Protein AF-A0A3D5CVG6-F1 (afdb_monomer)

pLDDT: mean 94.94, std 3.08, range [84.19, 98.19]

Structure (mmCIF, N/CA/C/O backbone):
data_AF-A0A3D5CVG6-F1
#
_entry.id   AF-A0A3D5CVG6-F1
#
loop_
_atom_site.group_PDB
_atom_site.id
_atom_site.type_symbol
_atom_site.label_atom_id
_atom_site.label_alt_id
_atom_site.label_comp_id
_atom_site.label_asym_id
_atom_site.label_entity_id
_atom_site.label_seq_id
_atom_site.pdbx_PDB_ins_code
_atom_site.Cartn_x
_atom_site.Cartn_y
_atom_site.Cartn_z
_atom_site.occupancy
_atom_site.B_iso_or_equiv
_atom_site.auth_seq_id
_atom_site.auth_comp_id
_atom_site.auth_asym_id
_atom_site.auth_atom_id
_atom_site.pdbx_PDB_model_num
ATOM 1 N N . PHE A 1 1 ? 6.174 10.511 7.188 1.00 96.25 1 PHE A N 1
ATOM 2 C CA . PHE A 1 1 ? 7.636 10.578 7.333 1.00 96.25 1 PHE A CA 1
ATOM 3 C C . PHE A 1 1 ? 7.982 11.519 8.461 1.00 96.25 1 PHE A C 1
ATOM 5 O O . PHE A 1 1 ? 7.363 12.576 8.584 1.00 96.25 1 PHE A O 1
ATOM 12 N N . HIS A 1 2 ? 8.962 11.140 9.267 1.00 97.62 2 HIS A N 1
ATOM 13 C CA . HIS A 1 2 ? 9.589 12.035 10.225 1.00 97.62 2 HIS A CA 1
ATOM 14 C C . HIS A 1 2 ? 10.470 13.072 9.501 1.00 97.62 2 HIS A C 1
ATOM 16 O O . HIS A 1 2 ? 10.694 13.001 8.292 1.00 97.62 2 HIS A O 1
ATOM 22 N N . LYS A 1 3 ? 10.996 14.062 10.235 1.00 97.56 3 LYS A N 1
ATOM 23 C CA . LYS A 1 3 ? 11.866 15.105 9.652 1.00 97.56 3 LYS A CA 1
ATOM 24 C C . LYS A 1 3 ? 13.183 14.564 9.080 1.00 97.56 3 LYS A C 1
ATOM 26 O O . LYS A 1 3 ? 13.804 15.251 8.281 1.00 97.56 3 LYS A O 1
ATOM 31 N N . ASN A 1 4 ? 13.610 13.383 9.520 1.00 97.31 4 ASN A N 1
ATOM 32 C CA . ASN A 1 4 ? 14.773 12.653 9.013 1.00 97.31 4 ASN A CA 1
ATOM 33 C C . ASN A 1 4 ? 14.417 11.692 7.861 1.00 97.31 4 ASN A C 1
ATOM 35 O O . ASN A 1 4 ? 15.233 10.840 7.536 1.00 97.31 4 ASN A O 1
ATOM 39 N N . GLU A 1 5 ? 13.220 11.818 7.278 1.00 95.75 5 GLU A N 1
ATOM 40 C CA . GLU A 1 5 ? 12.729 11.018 6.146 1.00 95.75 5 GLU A CA 1
ATOM 41 C C . GLU A 1 5 ? 12.468 9.535 6.450 1.00 95.75 5 GLU A C 1
ATOM 43 O O . GLU A 1 5 ? 12.092 8.791 5.553 1.00 95.75 5 GLU A O 1
ATOM 48 N N . GLU A 1 6 ? 12.560 9.099 7.709 1.00 96.94 6 GLU A N 1
ATOM 49 C CA . GLU A 1 6 ? 12.128 7.752 8.097 1.00 96.94 6 GLU A CA 1
ATOM 50 C C . GLU A 1 6 ? 10.600 7.619 8.000 1.00 96.94 6 GLU A C 1
ATOM 52 O O . GLU A 1 6 ? 9.847 8.558 8.312 1.00 96.94 6 GLU A O 1
ATOM 57 N N . LEU A 1 7 ? 10.128 6.453 7.542 1.00 97.25 7 LEU A N 1
ATOM 58 C CA . LEU A 1 7 ? 8.703 6.156 7.459 1.00 97.25 7 LEU A CA 1
ATOM 59 C C . LEU A 1 7 ? 8.068 6.203 8.854 1.00 97.25 7 LEU A C 1
ATOM 61 O O . LEU A 1 7 ? 8.460 5.485 9.765 1.00 97.25 7 LEU A O 1
ATOM 65 N N . ASP A 1 8 ? 7.027 7.021 8.984 1.00 97.81 8 ASP A N 1
ATOM 66 C CA . ASP A 1 8 ? 6.267 7.161 10.224 1.00 97.81 8 ASP A CA 1
ATOM 67 C C . ASP A 1 8 ? 5.064 6.210 10.191 1.00 97.81 8 ASP A C 1
ATOM 69 O O . ASP A 1 8 ? 3.986 6.536 9.674 1.00 97.81 8 ASP A O 1
ATOM 73 N N . ILE A 1 9 ? 5.291 4.979 10.649 1.00 97.25 9 ILE A N 1
ATOM 74 C CA . ILE A 1 9 ? 4.290 3.909 10.611 1.00 97.25 9 ILE A CA 1
ATOM 75 C C . ILE A 1 9 ? 3.178 4.174 11.626 1.00 97.25 9 ILE A C 1
ATOM 77 O O . ILE A 1 9 ? 2.004 4.012 11.292 1.00 97.25 9 ILE A O 1
ATOM 81 N N . GLU A 1 10 ? 3.526 4.616 12.835 1.00 97.06 10 GLU A N 1
ATOM 82 C CA . GLU A 1 10 ? 2.556 4.898 13.896 1.00 97.06 10 GLU A CA 1
ATOM 83 C C . GLU A 1 10 ? 1.562 5.974 13.451 1.00 97.06 10 GLU A C 1
ATOM 85 O O . GLU A 1 10 ? 0.354 5.721 13.454 1.00 97.06 10 GLU A O 1
ATOM 90 N N . ALA A 1 11 ? 2.050 7.109 12.932 1.00 97.56 11 ALA A N 1
ATOM 91 C CA . ALA A 1 11 ? 1.174 8.160 12.416 1.00 97.56 11 ALA A CA 1
ATOM 92 C C . ALA A 1 11 ? 0.309 7.673 11.241 1.00 97.56 11 ALA A C 1
ATOM 94 O O . ALA A 1 11 ? -0.838 8.099 11.089 1.00 97.56 11 ALA A O 1
ATOM 95 N N . THR A 1 12 ? 0.826 6.756 10.415 1.00 97.25 12 THR A N 1
ATOM 96 C CA . THR A 1 12 ? 0.053 6.156 9.317 1.00 97.25 12 THR A CA 1
ATOM 97 C C . THR A 1 12 ? -1.120 5.331 9.852 1.00 97.25 12 THR A C 1
ATOM 99 O O . THR A 1 12 ? -2.249 5.500 9.387 1.00 97.25 12 THR A O 1
ATOM 102 N N . LEU A 1 13 ? -0.893 4.469 10.849 1.00 97.00 13 LEU A N 1
ATOM 103 C CA . LEU A 1 13 ? -1.956 3.658 11.453 1.00 97.00 13 LEU A CA 1
ATOM 104 C C . LEU A 1 13 ? -2.986 4.517 12.194 1.00 97.00 13 LEU A C 1
ATOM 106 O O . LEU A 1 13 ? -4.189 4.281 12.062 1.00 97.00 13 LEU A O 1
ATOM 110 N N . GLU A 1 14 ? -2.532 5.522 12.946 1.00 97.44 14 GLU A N 1
ATOM 111 C CA . GLU A 1 14 ? -3.413 6.463 13.643 1.00 97.44 14 GLU A CA 1
ATOM 112 C C . GLU A 1 14 ? -4.317 7.215 12.664 1.00 97.44 14 GLU A C 1
ATOM 114 O O . GLU A 1 14 ? -5.520 7.350 12.905 1.00 97.44 14 GLU A O 1
ATOM 119 N N . HIS A 1 15 ? -3.769 7.645 11.525 1.00 97.56 15 HIS A N 1
ATOM 120 C CA . HIS A 1 15 ? -4.546 8.308 10.485 1.00 97.56 15 HIS A CA 1
ATOM 121 C C . HIS A 1 15 ? -5.600 7.365 9.890 1.00 97.56 15 HIS A C 1
ATOM 123 O O . HIS A 1 15 ? -6.763 7.748 9.774 1.00 97.56 15 HIS A O 1
ATOM 129 N N . ILE A 1 16 ? -5.254 6.111 9.585 1.00 97.56 16 ILE A N 1
ATOM 130 C CA . ILE A 1 16 ? -6.236 5.133 9.087 1.00 97.56 16 ILE A CA 1
ATOM 131 C C . ILE A 1 16 ? -7.375 4.936 10.103 1.00 97.56 16 ILE A C 1
ATOM 133 O O . ILE A 1 16 ? -8.549 4.978 9.734 1.00 97.56 16 ILE A O 1
ATOM 137 N N . GLN A 1 17 ? -7.054 4.786 11.392 1.00 96.56 17 GLN A N 1
ATOM 138 C CA . GLN A 1 17 ? -8.069 4.665 12.445 1.00 96.56 17 GLN A CA 1
ATOM 139 C C . GLN A 1 17 ? -8.930 5.925 12.577 1.00 96.56 17 GLN A C 1
ATOM 141 O O . GLN A 1 17 ? -10.128 5.830 12.845 1.00 96.56 17 GLN A O 1
ATOM 146 N N . HIS A 1 18 ? -8.337 7.109 12.410 1.00 97.50 18 HIS A N 1
ATOM 147 C CA . HIS A 1 18 ? -9.070 8.369 12.406 1.00 97.50 18 HIS A CA 1
ATOM 148 C C . HIS A 1 18 ? -10.068 8.436 11.243 1.00 97.50 18 HIS A C 1
ATOM 150 O O . HIS A 1 18 ? -11.227 8.777 11.470 1.00 97.50 18 HIS A O 1
ATOM 156 N N . LEU A 1 19 ? -9.655 8.048 10.032 1.00 97.44 19 LEU A N 1
ATOM 157 C CA . LEU A 1 19 ? -10.538 7.991 8.863 1.00 97.44 19 LEU A CA 1
ATOM 158 C C . LEU A 1 19 ? -11.695 7.012 9.078 1.00 97.44 19 LEU A C 1
ATOM 160 O O . LEU A 1 19 ? -12.839 7.365 8.796 1.00 97.44 19 LEU A O 1
ATOM 164 N N . ASN A 1 20 ? -11.421 5.833 9.643 1.00 96.25 20 ASN A N 1
ATOM 165 C CA . ASN A 1 20 ? -12.473 4.880 9.991 1.00 96.25 20 ASN A CA 1
ATOM 166 C C . ASN A 1 20 ? -13.495 5.498 10.970 1.00 96.25 20 ASN A C 1
ATOM 168 O O . ASN A 1 20 ? -14.695 5.480 10.723 1.00 96.25 20 ASN A O 1
ATOM 172 N N . LYS A 1 21 ? -13.029 6.175 12.032 1.00 96.19 21 LYS A N 1
ATOM 173 C CA . LYS A 1 21 ? -13.909 6.869 12.999 1.00 96.19 21 LYS A CA 1
ATOM 174 C C . LYS A 1 21 ? -14.762 7.981 12.376 1.00 96.19 21 LYS A C 1
ATOM 176 O O . LYS A 1 21 ? -15.800 8.324 12.935 1.00 96.19 21 LYS A O 1
ATOM 181 N N . LEU A 1 22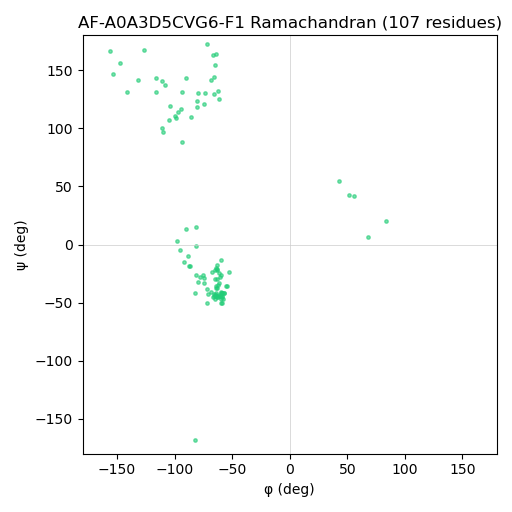 ? -14.327 8.562 11.256 1.00 97.31 22 LEU A N 1
ATOM 182 C CA . LEU A 1 22 ? -15.100 9.546 10.490 1.00 97.31 22 LEU A CA 1
ATOM 183 C C . LEU A 1 22 ? -16.144 8.905 9.556 1.00 97.31 22 LEU A C 1
ATOM 185 O O . LEU A 1 22 ? -16.875 9.633 8.886 1.00 97.31 22 LEU A O 1
ATOM 189 N N . GLY A 1 23 ? -16.232 7.573 9.507 1.00 96.62 23 GLY A N 1
ATOM 190 C CA . GLY A 1 23 ? -17.155 6.836 8.644 1.00 96.62 23 GLY A CA 1
ATOM 191 C C . GLY A 1 23 ? -16.639 6.631 7.217 1.00 96.62 23 GLY A C 1
ATOM 192 O O . GLY A 1 23 ? -17.432 6.418 6.299 1.00 96.62 23 GLY A O 1
ATOM 193 N N . ILE A 1 24 ? -15.324 6.729 6.991 1.00 97.81 24 ILE A N 1
ATOM 194 C CA . ILE A 1 24 ? -14.723 6.288 5.728 1.00 97.81 24 ILE A CA 1
ATOM 195 C C . ILE A 1 24 ? -14.700 4.763 5.717 1.00 97.81 24 ILE A C 1
ATOM 197 O O . ILE A 1 24 ? -14.220 4.158 6.664 1.00 97.81 24 ILE A O 1
ATOM 201 N N . HIS A 1 25 ? -15.178 4.157 4.632 1.00 96.69 25 HIS A N 1
ATOM 202 C CA . HIS A 1 25 ? -15.364 2.704 4.543 1.00 96.69 25 HIS A CA 1
ATOM 203 C C . HIS A 1 25 ? -14.152 1.974 3.960 1.00 96.69 25 HIS A C 1
ATOM 205 O O . HIS A 1 25 ? -14.066 0.758 4.057 1.00 96.69 25 HIS A O 1
ATOM 211 N N . SER A 1 26 ? -13.222 2.686 3.321 1.00 97.75 26 SER A N 1
ATOM 212 C CA . SER A 1 26 ? -12.071 2.057 2.677 1.00 97.75 26 SER A CA 1
ATOM 213 C C . SER A 1 26 ? -10.876 2.990 2.593 1.00 97.75 26 SER A C 1
ATOM 215 O O . SER A 1 26 ? -11.046 4.186 2.335 1.00 97.75 26 SER A O 1
ATOM 217 N N . VAL A 1 27 ? -9.667 2.440 2.683 1.00 98.00 27 VAL A N 1
ATOM 218 C CA . VAL A 1 27 ? -8.427 3.171 2.391 1.00 98.00 27 VAL A CA 1
ATOM 219 C C . VAL A 1 27 ? -7.517 2.369 1.470 1.00 98.00 27 VAL A C 1
ATOM 221 O O . VAL A 1 27 ? -7.373 1.156 1.606 1.00 98.00 27 VAL A O 1
ATOM 224 N N . LEU A 1 28 ? -6.861 3.075 0.549 1.00 98.19 28 LEU A N 1
ATOM 225 C CA . LEU A 1 28 ? -5.779 2.538 -0.268 1.00 98.19 28 LEU A CA 1
ATOM 226 C C . LEU A 1 28 ? -4.436 2.979 0.316 1.00 98.19 28 LEU A C 1
ATOM 228 O O . LEU A 1 28 ? -4.064 4.151 0.230 1.00 98.19 28 LEU A O 1
ATOM 232 N N . VAL A 1 29 ? -3.689 2.028 0.864 1.00 97.31 29 VAL A N 1
ATOM 233 C CA . VAL A 1 29 ? -2.330 2.232 1.370 1.00 97.31 29 VAL A CA 1
ATOM 234 C C . VAL A 1 29 ? -1.320 1.965 0.257 1.00 97.31 29 VAL A C 1
ATOM 236 O O . VAL A 1 29 ? -1.518 1.076 -0.569 1.00 97.31 29 VAL A O 1
ATOM 239 N N . CYS A 1 30 ? -0.235 2.745 0.214 1.00 96.00 30 CYS A N 1
ATOM 240 C CA . CYS A 1 30 ? 0.779 2.684 -0.846 1.00 96.00 30 CYS A CA 1
ATOM 241 C C . CYS A 1 30 ? 0.206 2.882 -2.266 1.00 96.00 30 CYS A C 1
ATOM 243 O O . CYS A 1 30 ? 0.608 2.208 -3.210 1.00 96.00 30 CYS A O 1
ATOM 245 N N . GLY A 1 31 ? -0.725 3.827 -2.428 1.00 95.12 31 GLY A N 1
ATOM 246 C CA . GLY A 1 31 ? -1.103 4.370 -3.739 1.00 95.12 31 GLY A CA 1
ATOM 247 C C . GLY A 1 31 ? -0.148 5.473 -4.225 1.00 95.12 31 GLY A C 1
ATOM 248 O O . GLY A 1 31 ? 0.900 5.720 -3.628 1.00 95.12 31 GLY A O 1
ATOM 249 N N . SER A 1 32 ? -0.531 6.197 -5.283 1.00 93.62 32 SER A N 1
ATOM 250 C CA . SER A 1 32 ? 0.227 7.367 -5.763 1.00 93.62 32 SER A CA 1
ATOM 251 C C . SER A 1 32 ? 0.291 8.487 -4.719 1.00 93.62 32 SER A C 1
ATOM 253 O O . SER A 1 32 ? 1.373 8.997 -4.451 1.00 93.62 32 SER A O 1
ATOM 255 N N . THR A 1 33 ? -0.836 8.819 -4.079 1.00 96.12 33 THR A N 1
ATOM 256 C CA . THR A 1 33 ? -0.904 9.794 -2.972 1.00 96.12 33 THR A CA 1
ATOM 257 C C . THR A 1 33 ? -0.136 9.328 -1.737 1.00 96.12 33 THR A C 1
ATOM 259 O O . THR A 1 33 ? 0.401 10.149 -1.008 1.00 96.12 33 THR A O 1
ATOM 262 N N . GLY A 1 34 ? -0.050 8.013 -1.520 1.00 95.62 34 GLY A N 1
A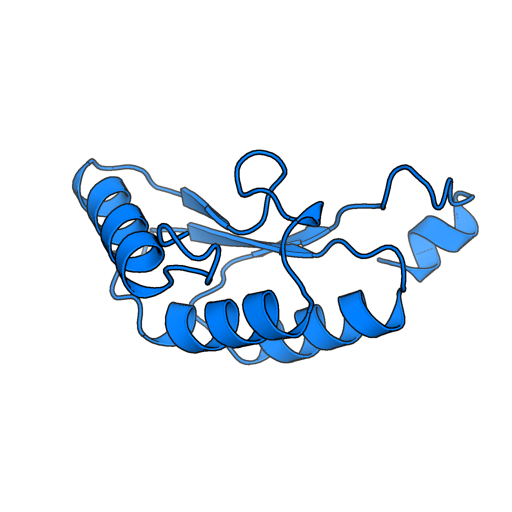TOM 263 C CA . GLY A 1 34 ? 0.782 7.413 -0.473 1.00 95.62 34 GLY A CA 1
ATOM 264 C C . GLY A 1 34 ? 2.255 7.274 -0.865 1.00 95.62 34 GLY A C 1
ATOM 265 O O . GLY A 1 34 ? 2.960 6.485 -0.246 1.00 95.62 34 GLY A O 1
ATOM 266 N N . GLU A 1 35 ? 2.688 7.959 -1.928 1.00 94.31 35 GLU A N 1
ATOM 267 C CA . GLU A 1 35 ? 4.074 8.016 -2.397 1.00 94.31 35 GLU A CA 1
ATOM 268 C C . GLU A 1 35 ? 4.739 6.645 -2.586 1.00 94.31 35 GLU A C 1
ATOM 270 O O . GLU A 1 35 ? 5.910 6.437 -2.273 1.00 94.31 35 GLU A O 1
ATOM 275 N N . GLN A 1 36 ? 4.012 5.684 -3.165 1.00 93.06 36 GLN A N 1
ATOM 276 C CA . GLN A 1 36 ? 4.499 4.308 -3.342 1.00 93.06 36 GLN A CA 1
ATOM 277 C C . GLN A 1 36 ? 5.868 4.172 -4.031 1.00 93.06 36 GLN A C 1
ATOM 279 O O . GLN A 1 36 ? 6.511 3.133 -3.898 1.00 93.06 36 GLN A O 1
ATOM 284 N N . HIS A 1 37 ? 6.287 5.162 -4.821 1.00 90.62 37 HIS A N 1
ATOM 285 C CA . HIS A 1 37 ? 7.567 5.146 -5.530 1.00 90.62 37 HIS A CA 1
ATOM 286 C C . HIS A 1 37 ? 8.725 5.708 -4.696 1.00 90.62 37 HIS A C 1
ATOM 288 O O . HIS A 1 37 ? 9.869 5.403 -5.016 1.00 90.62 37 HIS A O 1
ATOM 294 N N . SER A 1 38 ? 8.435 6.475 -3.641 1.00 93.19 38 SER A N 1
ATOM 295 C CA . SER A 1 38 ? 9.424 6.984 -2.683 1.00 93.19 38 SER A CA 1
ATOM 296 C C . SER A 1 38 ? 9.784 5.930 -1.628 1.00 93.19 38 SER A C 1
ATOM 298 O O . SER A 1 38 ? 10.885 5.943 -1.096 1.00 93.19 38 SER A O 1
ATOM 300 N N . LEU A 1 39 ? 8.871 4.990 -1.356 1.00 95.56 39 LEU A N 1
ATOM 301 C CA . LEU A 1 39 ? 9.059 3.928 -0.366 1.00 95.56 39 LEU A CA 1
ATOM 302 C C . LEU A 1 39 ? 9.922 2.778 -0.895 1.00 95.56 39 LEU A C 1
ATOM 304 O O . LEU A 1 39 ? 9.626 2.175 -1.937 1.00 95.56 39 LEU A O 1
ATOM 308 N N . SER A 1 40 ? 10.922 2.395 -0.107 1.00 96.12 40 SER A N 1
ATOM 309 C CA . SER A 1 40 ? 11.703 1.181 -0.311 1.00 96.12 40 SER A CA 1
ATOM 310 C C . SER A 1 40 ? 10.860 -0.084 -0.106 1.00 96.12 40 SER A C 1
ATOM 312 O O . SER A 1 40 ? 9.786 -0.078 0.501 1.00 96.12 40 SER A O 1
ATOM 314 N N . LEU A 1 41 ? 11.362 -1.221 -0.599 1.00 96.69 41 LEU A N 1
ATOM 315 C CA . LEU A 1 41 ? 10.726 -2.517 -0.357 1.00 96.69 41 LEU A CA 1
ATOM 316 C C . LEU A 1 41 ? 10.617 -2.825 1.144 1.00 96.69 41 LEU A C 1
ATOM 318 O O . LEU A 1 41 ? 9.582 -3.321 1.581 1.00 96.69 41 LEU A O 1
ATOM 322 N N . ASN A 1 42 ? 11.663 -2.532 1.920 1.00 97.75 42 ASN A N 1
ATOM 323 C CA . ASN A 1 42 ? 11.696 -2.837 3.349 1.00 97.75 42 ASN A CA 1
ATOM 324 C C . ASN A 1 42 ? 10.658 -2.018 4.118 1.00 97.75 42 ASN A C 1
ATOM 326 O O . ASN A 1 42 ? 9.903 -2.602 4.883 1.00 97.75 42 ASN A O 1
ATOM 330 N N . GLU A 1 43 ? 10.544 -0.719 3.837 1.00 98.00 43 GLU A N 1
ATOM 331 C CA . GLU A 1 43 ? 9.515 0.140 4.440 1.00 98.00 43 GLU A CA 1
ATOM 332 C C . GLU A 1 43 ? 8.101 -0.351 4.116 1.00 98.00 43 GLU A C 1
ATOM 334 O O . GLU A 1 43 ? 7.237 -0.396 4.988 1.00 98.00 43 GLU A O 1
ATOM 339 N N . LYS A 1 44 ? 7.852 -0.792 2.874 1.00 97.50 44 LYS A N 1
ATOM 340 C CA . LYS A 1 44 ? 6.555 -1.381 2.503 1.00 97.50 44 LYS A CA 1
ATOM 341 C C . LYS A 1 44 ? 6.280 -2.680 3.257 1.00 97.50 44 LYS A C 1
ATOM 343 O O . LYS A 1 44 ? 5.158 -2.891 3.707 1.00 97.50 44 LYS A O 1
ATOM 348 N N . LEU A 1 45 ? 7.273 -3.563 3.376 1.00 97.38 45 LEU A N 1
ATOM 349 C CA . LEU A 1 45 ? 7.136 -4.827 4.107 1.00 97.38 45 LEU A CA 1
ATOM 350 C C . LEU A 1 45 ? 6.884 -4.590 5.599 1.00 97.38 45 LEU A C 1
ATOM 352 O O . LEU A 1 45 ? 6.027 -5.258 6.175 1.00 97.38 45 LEU A O 1
ATOM 356 N N . GLU A 1 46 ? 7.588 -3.627 6.190 1.00 97.50 46 GLU A N 1
ATOM 357 C CA . GLU A 1 46 ? 7.415 -3.216 7.580 1.00 97.50 46 GLU A CA 1
ATOM 358 C C . GLU A 1 46 ? 6.030 -2.604 7.813 1.00 97.50 46 GLU A C 1
ATOM 360 O O . GLU A 1 46 ? 5.343 -2.968 8.767 1.00 97.50 46 GLU A O 1
ATOM 365 N N . LEU A 1 47 ? 5.562 -1.747 6.902 1.00 97.44 47 LEU A N 1
ATOM 366 C CA . LEU A 1 47 ? 4.210 -1.199 6.955 1.00 97.44 47 LEU A CA 1
ATOM 367 C C . LEU A 1 47 ? 3.149 -2.307 6.885 1.00 97.44 47 LEU A C 1
ATOM 369 O O . LEU A 1 47 ? 2.210 -2.296 7.676 1.00 97.44 47 LEU A O 1
ATOM 373 N N . ILE A 1 48 ? 3.306 -3.294 5.993 1.00 97.25 48 ILE A N 1
ATOM 374 C CA . ILE A 1 48 ? 2.392 -4.448 5.898 1.00 97.25 48 ILE A CA 1
ATOM 375 C C . ILE A 1 48 ? 2.334 -5.226 7.221 1.00 97.25 48 ILE A C 1
ATOM 377 O O . ILE A 1 48 ? 1.247 -5.622 7.643 1.00 97.25 48 ILE A O 1
ATOM 381 N N . ASP A 1 49 ? 3.473 -5.430 7.889 1.00 95.94 49 ASP A N 1
ATOM 382 C CA . ASP A 1 49 ? 3.510 -6.094 9.198 1.00 95.94 49 ASP A CA 1
ATOM 383 C C . ASP A 1 49 ? 2.700 -5.332 10.248 1.00 95.94 49 ASP A C 1
ATOM 385 O O . ASP A 1 49 ? 1.900 -5.927 10.973 1.00 95.94 49 ASP A O 1
ATOM 389 N N . HIS A 1 50 ? 2.839 -4.011 10.290 1.00 96.31 50 HIS A N 1
ATOM 390 C CA . HIS A 1 50 ? 2.143 -3.173 11.261 1.00 96.31 50 HIS A CA 1
ATOM 391 C C . HIS A 1 50 ? 0.652 -2.996 10.948 1.00 96.31 50 HIS A C 1
ATOM 393 O O . HIS A 1 50 ? -0.157 -2.888 11.870 1.00 96.31 50 HIS A O 1
ATOM 399 N N . LEU A 1 51 ? 0.250 -3.057 9.674 1.00 95.44 51 LEU A N 1
ATOM 400 C CA . LEU A 1 51 ? -1.165 -3.053 9.282 1.00 95.44 51 LEU A CA 1
ATOM 401 C C . LEU A 1 51 ? -1.943 -4.239 9.875 1.00 95.44 51 LEU A C 1
ATOM 403 O O . LEU A 1 51 ? -3.140 -4.113 10.124 1.00 95.44 51 LEU A O 1
ATOM 407 N N . SER A 1 52 ? -1.280 -5.359 10.177 1.00 90.38 52 SER A N 1
ATOM 408 C CA . SER A 1 52 ? -1.921 -6.505 10.843 1.00 90.38 52 SER A CA 1
ATOM 409 C C . SER A 1 52 ? -2.413 -6.206 12.267 1.00 90.38 52 SER A C 1
ATOM 411 O O . SER A 1 52 ? -3.283 -6.904 12.788 1.00 90.38 52 SER A O 1
ATOM 413 N N . LEU A 1 53 ? -1.875 -5.153 12.894 1.00 91.06 53 LEU A N 1
ATOM 414 C CA . LEU A 1 53 ? -2.215 -4.714 14.249 1.00 91.06 53 LEU A CA 1
ATOM 415 C C . LEU A 1 53 ? -3.395 -3.731 14.271 1.00 91.06 53 LEU A C 1
ATOM 417 O O . LEU A 1 53 ? -3.897 -3.383 15.345 1.00 91.06 53 LEU A O 1
ATOM 421 N N . LEU A 1 54 ? -3.823 -3.257 13.098 1.00 92.19 54 LEU A N 1
ATOM 422 C CA . LEU A 1 54 ? -4.861 -2.251 12.95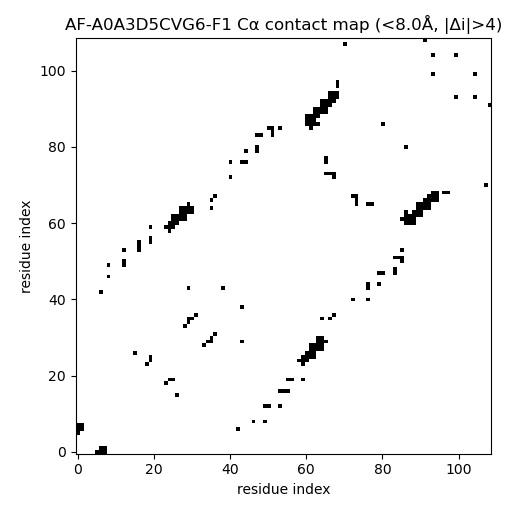6 1.00 92.19 54 LEU A CA 1
ATOM 423 C C . LEU A 1 54 ? -6.213 -2.805 13.431 1.00 92.19 54 LEU A C 1
ATOM 425 O O . LEU A 1 54 ? -6.658 -3.872 13.010 1.00 92.19 54 LEU A O 1
ATOM 429 N N . LYS A 1 55 ? -6.885 -2.051 14.303 1.00 90.69 55 LYS A N 1
ATOM 430 C CA . LYS A 1 55 ? -8.250 -2.338 14.750 1.00 90.69 55 LYS A CA 1
ATOM 431 C C . LYS A 1 55 ? -9.198 -1.362 14.072 1.00 90.69 55 LYS A C 1
ATOM 433 O O . LYS A 1 55 ? -9.210 -0.180 14.410 1.00 90.69 55 LYS A O 1
ATOM 438 N N . VAL A 1 56 ? -9.951 -1.872 13.112 1.00 90.38 56 VAL A N 1
ATOM 439 C CA . VAL A 1 56 ? -10.979 -1.154 12.355 1.00 90.38 56 VAL A CA 1
ATOM 440 C C . VAL A 1 56 ? -12.289 -1.920 12.426 1.00 90.38 56 VAL A C 1
ATOM 442 O O . VAL A 1 56 ? -12.320 -3.062 12.895 1.00 90.38 56 VAL A O 1
ATOM 445 N N . ASP A 1 57 ? -13.363 -1.266 12.007 1.00 92.81 57 ASP A N 1
ATOM 446 C CA . ASP A 1 57 ? -14.682 -1.878 11.954 1.00 92.81 57 ASP A CA 1
ATOM 447 C C . ASP A 1 57 ? -14.702 -3.021 10.933 1.00 92.81 57 ASP A C 1
ATOM 449 O O . ASP A 1 57 ? -13.884 -3.086 10.015 1.00 92.81 57 ASP A O 1
ATOM 453 N N . SER A 1 58 ? -15.610 -3.977 11.125 1.00 89.19 58 SER A N 1
ATOM 454 C CA . SER A 1 58 ? -15.635 -5.215 10.333 1.00 89.19 58 SER A CA 1
ATOM 455 C C . SER A 1 58 ? -15.933 -5.004 8.847 1.00 89.19 58 SER A C 1
ATOM 457 O O . SER A 1 58 ? -15.644 -5.885 8.044 1.00 89.19 58 SER A O 1
ATOM 459 N N . ASP A 1 59 ? -16.553 -3.879 8.501 1.00 92.00 59 ASP A N 1
ATOM 460 C CA . ASP A 1 59 ? -16.909 -3.460 7.146 1.00 92.00 59 ASP A CA 1
ATOM 461 C C . ASP A 1 59 ? -15.902 -2.472 6.534 1.00 92.00 59 ASP A C 1
ATOM 463 O O . ASP A 1 59 ? -16.094 -2.029 5.403 1.00 92.00 59 ASP A O 1
ATOM 467 N N . PHE A 1 60 ? -14.815 -2.151 7.244 1.00 96.44 60 PHE A N 1
ATOM 468 C CA . PHE A 1 60 ? -13.753 -1.296 6.733 1.00 96.44 60 PHE A CA 1
ATOM 469 C C . PHE A 1 60 ? -12.796 -2.071 5.816 1.00 96.44 60 PHE A C 1
ATOM 471 O O . PHE A 1 60 ? -12.159 -3.043 6.228 1.00 96.44 60 PHE A O 1
ATOM 478 N N . GLU A 1 61 ? -12.634 -1.605 4.580 1.00 97.44 61 GLU A N 1
ATOM 479 C CA . GLU A 1 61 ? -11.774 -2.232 3.580 1.00 97.44 61 GLU A CA 1
ATOM 480 C C . GLU A 1 61 ? -10.375 -1.610 3.554 1.00 97.44 61 GLU A C 1
ATOM 482 O O . GLU A 1 61 ? -10.169 -0.446 3.194 1.00 97.44 61 GLU A O 1
ATOM 487 N N . LEU A 1 62 ? -9.373 -2.423 3.872 1.00 97.50 62 LEU A N 1
ATOM 488 C CA . LEU A 1 62 ? -7.975 -2.044 3.725 1.00 97.50 62 LEU A CA 1
ATOM 489 C C . LEU A 1 62 ? -7.434 -2.597 2.406 1.00 97.50 62 LEU A C 1
ATOM 491 O O . LEU A 1 62 ? -7.302 -3.808 2.230 1.00 97.50 62 LEU A O 1
ATOM 495 N N . ILE A 1 63 ? -7.084 -1.706 1.483 1.00 98.06 63 ILE A N 1
ATOM 496 C CA . ILE A 1 63 ? -6.532 -2.056 0.173 1.00 98.06 63 ILE A CA 1
ATOM 497 C C . ILE A 1 63 ? -5.053 -1.682 0.151 1.00 98.06 63 ILE A C 1
ATOM 499 O O . ILE A 1 63 ? -4.680 -0.597 0.596 1.00 98.06 63 ILE A O 1
ATOM 503 N N . PHE A 1 64 ? -4.198 -2.548 -0.394 1.00 98.00 64 PHE A N 1
ATOM 504 C CA . PHE A 1 64 ? -2.763 -2.268 -0.504 1.00 98.00 64 PHE A CA 1
ATOM 505 C C . PHE A 1 64 ? -2.291 -2.190 -1.961 1.00 98.00 64 PHE A C 1
ATOM 507 O O . PHE A 1 64 ? -2.562 -3.075 -2.773 1.00 98.00 64 PHE A O 1
ATOM 514 N N . GLY A 1 65 ? -1.553 -1.135 -2.302 1.00 97.44 65 GLY A N 1
ATOM 515 C CA . GLY A 1 65 ? -0.938 -0.955 -3.613 1.00 97.44 65 GLY A CA 1
ATOM 516 C C . GLY A 1 65 ? 0.277 -1.860 -3.818 1.00 97.44 65 GLY A C 1
ATOM 517 O O . GLY A 1 65 ? 1.273 -1.773 -3.101 1.00 97.44 65 GLY A O 1
ATOM 518 N N . VAL A 1 66 ? 0.221 -2.715 -4.840 1.00 96.06 66 VAL A N 1
ATOM 519 C CA . VAL A 1 66 ? 1.325 -3.583 -5.263 1.00 96.06 66 VAL A CA 1
ATOM 520 C C . VAL A 1 66 ? 1.850 -3.084 -6.606 1.00 96.06 66 VAL A C 1
ATOM 522 O O . VAL A 1 66 ? 1.322 -3.405 -7.669 1.00 96.06 66 VAL A O 1
ATOM 525 N N . SER A 1 67 ? 2.916 -2.289 -6.551 1.00 91.81 67 SER A N 1
ATOM 526 C CA . SER A 1 67 ? 3.636 -1.792 -7.723 1.00 91.81 67 SER A CA 1
ATOM 527 C C . SER A 1 67 ? 5.136 -1.785 -7.450 1.00 91.81 67 SER A C 1
ATOM 529 O O . SER A 1 67 ? 5.593 -1.287 -6.415 1.00 91.81 67 SER A O 1
ATOM 531 N N . SER A 1 68 ? 5.912 -2.336 -8.380 1.00 92.38 68 SER A N 1
ATOM 532 C CA . SER A 1 68 ? 7.368 -2.195 -8.413 1.00 92.38 68 SER A CA 1
ATOM 533 C C . SER A 1 68 ? 7.864 -2.189 -9.859 1.00 92.38 68 SER A C 1
ATOM 535 O O . SER A 1 68 ? 7.218 -2.716 -10.763 1.00 92.38 68 SER A O 1
ATOM 537 N N . ILE A 1 69 ? 9.037 -1.592 -10.074 1.00 91.06 69 ILE A N 1
ATOM 538 C CA . ILE A 1 69 ? 9.794 -1.728 -11.325 1.00 91.06 69 ILE A CA 1
ATOM 539 C C . ILE A 1 69 ? 10.229 -3.189 -11.513 1.00 91.06 69 ILE A C 1
ATOM 541 O O . ILE A 1 69 ? 10.258 -3.696 -12.631 1.00 91.06 69 ILE A O 1
ATOM 545 N N . ARG A 1 70 ? 10.563 -3.885 -10.418 1.00 91.50 70 ARG A N 1
ATOM 546 C CA . ARG A 1 70 ? 11.047 -5.267 -10.442 1.00 91.50 70 ARG A CA 1
ATOM 547 C C . ARG A 1 70 ? 9.941 -6.216 -9.994 1.00 91.50 70 ARG A C 1
ATOM 549 O O . ARG A 1 70 ? 9.526 -6.194 -8.837 1.00 91.50 70 ARG A O 1
ATOM 556 N N . GLN A 1 71 ? 9.538 -7.134 -10.872 1.00 92.75 71 GLN A N 1
ATOM 557 C CA . GLN A 1 71 ? 8.498 -8.133 -10.576 1.00 92.75 71 GLN A CA 1
ATOM 558 C C . GLN A 1 71 ? 8.794 -8.961 -9.314 1.00 92.75 71 GLN A C 1
ATOM 560 O O . GLN A 1 71 ? 7.886 -9.260 -8.545 1.00 92.75 71 GLN A O 1
ATOM 565 N N . VAL A 1 72 ? 10.065 -9.279 -9.046 1.00 94.94 72 VAL A N 1
ATOM 566 C CA . VAL A 1 72 ? 10.466 -10.033 -7.844 1.00 94.94 72 VAL A CA 1
ATOM 567 C C . VAL A 1 72 ? 10.115 -9.323 -6.533 1.00 94.94 72 VAL A C 1
ATOM 569 O O . VAL A 1 72 ? 9.913 -9.984 -5.518 1.00 94.94 72 VAL A O 1
ATOM 572 N N . GLU A 1 73 ? 10.038 -7.993 -6.526 1.00 95.81 73 GLU A N 1
ATOM 573 C CA . GLU A 1 73 ? 9.658 -7.214 -5.343 1.00 95.81 73 GLU A CA 1
ATOM 574 C C . GLU A 1 73 ? 8.137 -7.170 -5.193 1.00 95.81 73 GLU A C 1
ATOM 576 O O . GLU A 1 73 ? 7.622 -7.395 -4.101 1.00 95.81 73 GLU A O 1
ATOM 581 N N . ALA A 1 74 ? 7.408 -6.997 -6.301 1.00 95.06 74 ALA A N 1
ATOM 582 C CA . ALA A 1 74 ? 5.950 -7.110 -6.317 1.00 95.06 74 ALA A CA 1
ATOM 583 C C . ALA A 1 74 ? 5.482 -8.488 -5.812 1.00 95.06 74 ALA A C 1
ATOM 585 O O . ALA A 1 74 ? 4.576 -8.576 -4.987 1.00 95.06 74 ALA A O 1
ATOM 586 N N . GLN A 1 75 ? 6.166 -9.566 -6.213 1.00 95.88 75 GLN A N 1
ATOM 587 C CA . GLN A 1 75 ? 5.907 -10.920 -5.713 1.00 95.88 75 GLN A CA 1
ATOM 588 C C . GLN A 1 75 ? 6.184 -11.069 -4.211 1.00 95.88 75 GLN A C 1
ATOM 590 O O . GLN A 1 75 ? 5.469 -11.805 -3.529 1.00 95.88 75 GLN A O 1
ATOM 595 N N . GLN A 1 76 ? 7.219 -10.410 -3.680 1.00 97.56 76 GLN A N 1
ATOM 596 C CA . GLN A 1 76 ? 7.507 -10.423 -2.242 1.00 97.56 76 GLN A CA 1
ATOM 597 C C . GLN A 1 76 ? 6.410 -9.710 -1.450 1.00 97.56 76 GLN A C 1
ATOM 599 O O . GLN A 1 76 ? 5.924 -10.268 -0.465 1.00 97.56 76 GLN A O 1
ATOM 604 N N . LEU A 1 77 ? 5.970 -8.540 -1.923 1.00 97.19 77 LEU A N 1
ATOM 605 C CA . LEU A 1 77 ? 4.845 -7.807 -1.343 1.00 97.19 77 LEU A CA 1
ATOM 606 C C . LEU A 1 77 ? 3.569 -8.655 -1.369 1.00 97.19 77 LEU A C 1
ATOM 608 O O . LEU A 1 77 ? 2.965 -8.869 -0.324 1.00 97.19 77 LEU A O 1
ATOM 612 N N . ALA A 1 78 ? 3.211 -9.229 -2.521 1.00 96.38 78 ALA A N 1
ATOM 613 C CA . ALA A 1 78 ? 2.022 -10.071 -2.657 1.00 96.38 78 ALA A CA 1
ATOM 614 C C . ALA A 1 78 ? 2.049 -11.287 -1.710 1.00 96.38 78 ALA A C 1
ATOM 616 O O . ALA A 1 78 ? 1.072 -11.563 -1.016 1.00 96.38 78 ALA A O 1
ATOM 617 N N . LYS A 1 79 ? 3.192 -11.983 -1.604 1.00 96.81 79 LYS A N 1
ATOM 618 C CA . LYS A 1 79 ? 3.370 -13.106 -0.663 1.00 96.81 79 LYS A CA 1
ATOM 619 C C . LYS A 1 79 ? 3.239 -12.685 0.799 1.00 96.81 79 LYS A C 1
ATOM 621 O O . LYS A 1 79 ? 2.793 -13.491 1.615 1.00 96.81 79 LYS A O 1
ATOM 626 N N . LYS A 1 80 ? 3.682 -11.473 1.141 1.00 97.25 80 LYS A N 1
ATOM 627 C CA . LYS A 1 80 ? 3.570 -10.920 2.492 1.00 97.25 80 LYS A CA 1
ATOM 628 C C . LYS A 1 80 ? 2.118 -10.559 2.803 1.00 97.25 80 LYS A C 1
ATOM 630 O O . LYS A 1 80 ? 1.597 -11.036 3.803 1.00 97.25 80 LYS 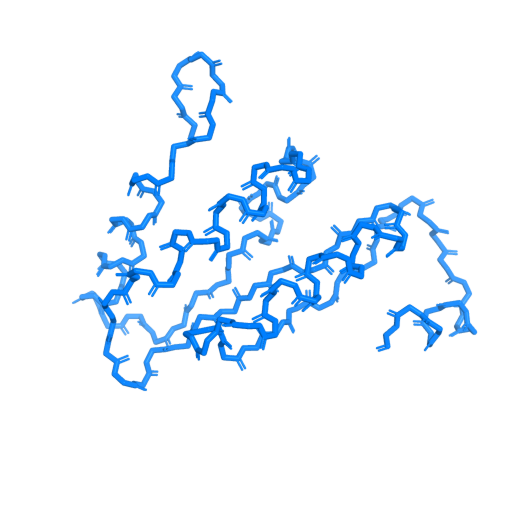A O 1
ATOM 635 N N . ILE A 1 81 ? 1.465 -9.817 1.909 1.00 97.06 81 ILE A N 1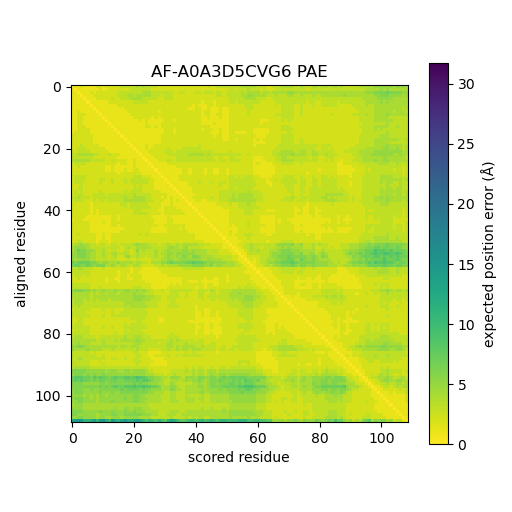
ATOM 636 C CA . ILE A 1 81 ? 0.061 -9.393 2.023 1.00 97.06 81 ILE A CA 1
ATOM 637 C C . ILE A 1 81 ? -0.873 -10.594 2.169 1.00 97.06 81 ILE A C 1
ATOM 639 O O . ILE A 1 81 ? -1.737 -10.582 3.033 1.00 97.06 81 ILE A O 1
ATOM 643 N N . ASN A 1 82 ? -0.646 -11.677 1.417 1.00 96.12 82 ASN A N 1
ATOM 644 C CA . ASN A 1 82 ? -1.455 -12.899 1.505 1.00 96.12 82 ASN A CA 1
ATOM 645 C C . ASN A 1 82 ? -1.460 -13.556 2.905 1.00 96.12 82 ASN A C 1
ATOM 647 O O . ASN A 1 82 ? -2.251 -14.457 3.165 1.00 96.12 82 ASN A O 1
ATOM 651 N N . LYS A 1 83 ? -0.558 -13.150 3.807 1.00 96.06 83 LYS A N 1
ATOM 652 C CA . LYS A 1 83 ? -0.513 -13.622 5.199 1.00 96.06 83 LYS A CA 1
ATOM 653 C C . LYS A 1 83 ? -1.249 -12.700 6.174 1.00 96.06 83 LYS A C 1
ATOM 655 O O . LYS A 1 83 ? -1.310 -13.045 7.349 1.00 96.06 83 LYS A O 1
ATOM 660 N N . ILE A 1 84 ? -1.754 -11.551 5.719 1.00 94.94 84 ILE A N 1
ATOM 661 C CA . ILE A 1 84 ? -2.376 -10.512 6.545 1.00 94.94 84 ILE A CA 1
ATOM 662 C C . ILE A 1 84 ? -3.883 -10.463 6.247 1.00 94.94 84 ILE A C 1
ATOM 664 O O . ILE A 1 84 ? -4.285 -9.858 5.255 1.00 94.94 84 ILE A O 1
ATOM 668 N N . PRO A 1 85 ? -4.739 -11.071 7.092 1.00 91.44 85 PRO A N 1
ATOM 669 C CA . PRO A 1 85 ? -6.183 -11.136 6.853 1.00 91.44 85 PRO A CA 1
ATOM 670 C C . PRO A 1 85 ? -6.883 -9.774 6.835 1.00 91.44 85 PRO A C 1
ATOM 672 O O . PRO A 1 85 ? -7.973 -9.663 6.289 1.00 91.44 85 PRO A O 1
ATOM 675 N N . GLN A 1 86 ? -6.279 -8.751 7.450 1.00 92.31 86 GLN A N 1
ATOM 676 C CA . GLN A 1 86 ? -6.832 -7.397 7.499 1.00 92.31 86 GLN A CA 1
ATOM 677 C C . GLN A 1 86 ? -6.856 -6.721 6.123 1.00 92.31 86 GLN A C 1
ATOM 679 O O . GLN A 1 86 ? -7.632 -5.795 5.935 1.00 92.31 86 GLN A O 1
ATOM 684 N N . ILE A 1 87 ? -6.011 -7.146 5.177 1.00 95.81 87 ILE A N 1
ATOM 685 C CA . ILE A 1 87 ? -5.953 -6.552 3.839 1.00 95.81 87 ILE A CA 1
ATOM 686 C C . ILE A 1 87 ? -7.000 -7.236 2.955 1.00 95.81 87 ILE A C 1
ATOM 688 O O . ILE A 1 87 ? -6.849 -8.395 2.572 1.00 95.81 87 ILE A O 1
ATOM 692 N N . SER A 1 88 ? -8.054 -6.498 2.619 1.00 96.12 88 SER A N 1
ATOM 693 C CA . SER A 1 88 ? -9.219 -6.980 1.873 1.00 96.12 88 SER A CA 1
ATOM 694 C C . SER A 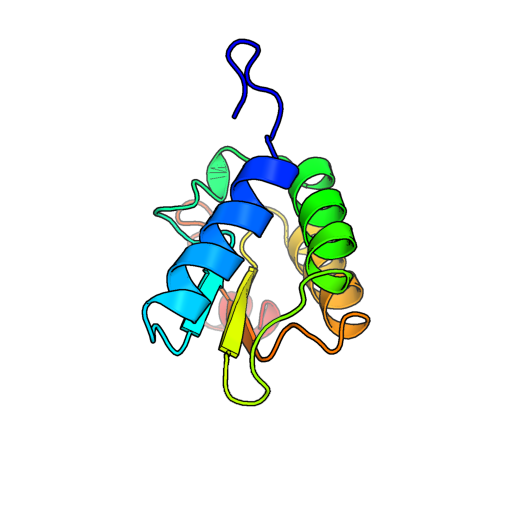1 88 ? -8.924 -7.186 0.387 1.00 96.12 88 SER A C 1
ATOM 696 O O . SER A 1 88 ? -9.490 -8.077 -0.244 1.00 96.12 88 SER A O 1
ATOM 698 N N . ALA A 1 89 ? -8.046 -6.360 -0.189 1.00 96.62 89 ALA A N 1
ATOM 699 C CA . ALA A 1 89 ? -7.705 -6.413 -1.606 1.00 96.62 89 ALA A CA 1
ATOM 700 C C . ALA A 1 89 ? -6.320 -5.819 -1.897 1.00 96.62 89 ALA A C 1
ATOM 702 O O . ALA A 1 89 ? -5.733 -5.096 -1.089 1.00 96.62 89 ALA A O 1
ATOM 703 N N . ILE A 1 90 ? -5.823 -6.086 -3.105 1.00 97.00 90 ILE A N 1
ATOM 704 C CA . ILE A 1 90 ? -4.638 -5.424 -3.651 1.00 97.00 90 ILE A CA 1
ATOM 705 C C . ILE A 1 90 ? -4.999 -4.599 -4.883 1.00 97.00 90 ILE A C 1
ATOM 707 O O . ILE A 1 90 ? -5.807 -5.019 -5.709 1.00 97.00 90 ILE A O 1
ATOM 711 N N . LEU A 1 91 ? -4.352 -3.445 -5.032 1.00 96.94 91 LEU A N 1
ATOM 712 C CA . LEU A 1 91 ? -4.346 -2.687 -6.279 1.00 96.94 91 LEU A CA 1
ATOM 713 C C . LEU A 1 91 ? -3.043 -2.983 -7.018 1.00 96.94 91 LEU A C 1
ATOM 715 O O . LEU A 1 91 ? -1.976 -2.532 -6.601 1.00 96.94 91 LEU A O 1
ATOM 719 N N . ILE A 1 92 ? -3.121 -3.728 -8.117 1.00 94.25 92 ILE A N 1
ATOM 720 C CA . ILE A 1 92 ? -1.946 -4.032 -8.935 1.00 94.25 92 ILE A CA 1
ATOM 721 C C . ILE A 1 92 ? -1.641 -2.835 -9.839 1.00 94.25 92 ILE A C 1
ATOM 723 O O . ILE A 1 92 ? -2.455 -2.450 -10.678 1.00 94.25 92 ILE A O 1
ATOM 727 N N . GLY A 1 93 ? -0.458 -2.249 -9.664 1.00 92.00 93 GLY A N 1
ATOM 728 C CA . GLY A 1 93 ? 0.046 -1.153 -10.483 1.00 92.00 93 GLY A CA 1
ATOM 729 C C . GLY A 1 93 ? 1.223 -1.590 -11.348 1.00 92.00 93 GLY A C 1
ATOM 730 O O . GLY A 1 93 ? 2.108 -2.318 -10.896 1.00 92.00 93 GLY A O 1
ATOM 731 N N . TYR A 1 94 ? 1.258 -1.091 -12.582 1.00 90.44 94 TYR A N 1
ATOM 732 C CA . TYR A 1 94 ? 2.418 -1.208 -13.461 1.00 90.44 94 TYR A CA 1
ATOM 733 C C . TYR A 1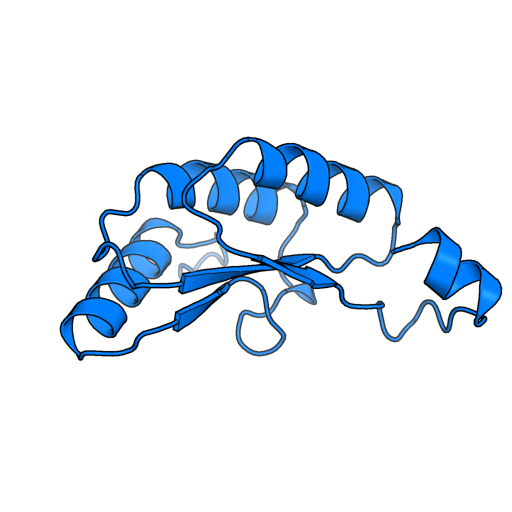 94 ? 3.285 0.036 -13.305 1.00 90.44 94 TYR A C 1
ATOM 735 O O . TYR A 1 94 ? 2.783 1.160 -13.370 1.00 90.44 94 TYR A O 1
ATOM 743 N N . SER A 1 95 ? 4.590 -0.148 -13.105 1.00 85.44 95 SER A N 1
ATOM 744 C CA . SER A 1 95 ? 5.508 0.988 -13.098 1.00 85.44 95 SER A CA 1
ATOM 745 C C . SER A 1 95 ? 5.496 1.678 -14.471 1.00 85.44 95 SER A C 1
ATOM 747 O O . SER A 1 95 ? 5.637 0.988 -15.488 1.00 85.44 95 SER A O 1
ATOM 749 N N . PRO A 1 96 ? 5.381 3.021 -14.530 1.00 84.19 96 PRO A N 1
ATOM 750 C CA . PRO A 1 96 ? 5.274 3.750 -15.796 1.00 84.19 96 PRO A CA 1
ATOM 751 C C . PRO A 1 96 ? 6.516 3.598 -16.686 1.00 84.19 96 PRO A C 1
ATOM 753 O O . PRO A 1 96 ? 6.442 3.841 -17.885 1.00 84.19 96 PRO A O 1
A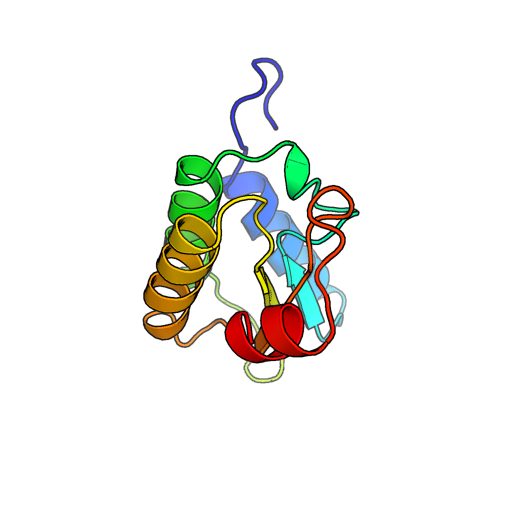TOM 756 N N . TYR A 1 97 ? 7.647 3.167 -16.121 1.00 88.94 97 TYR A N 1
ATOM 757 C CA . TYR A 1 97 ? 8.906 2.995 -16.844 1.00 88.94 97 TYR A CA 1
ATOM 758 C C . TYR A 1 97 ? 9.059 1.628 -17.518 1.00 88.94 97 TYR A C 1
ATOM 760 O O . TYR A 1 97 ? 9.895 1.486 -18.404 1.00 88.94 97 TYR A O 1
ATOM 768 N N . VAL A 1 98 ? 8.284 0.619 -17.103 1.00 88.31 98 VAL A N 1
ATOM 769 C CA . VAL A 1 98 ? 8.415 -0.751 -17.632 1.00 88.31 98 VAL A CA 1
ATOM 770 C C . VAL A 1 98 ? 7.754 -0.885 -19.003 1.00 88.31 98 VAL A C 1
ATOM 772 O O . VAL A 1 98 ? 8.201 -1.701 -19.800 1.00 88.31 98 VAL A O 1
ATOM 775 N N . LEU A 1 99 ? 6.724 -0.072 -19.285 1.00 91.25 99 LEU A N 1
ATOM 776 C CA . LEU A 1 99 ? 5.973 -0.067 -20.549 1.00 91.25 99 LEU A CA 1
ATOM 777 C C . LEU A 1 99 ? 5.662 -1.494 -21.062 1.00 91.25 99 LEU A C 1
ATOM 779 O O . LEU A 1 99 ? 6.030 -1.829 -22.190 1.00 91.25 99 LEU A O 1
ATOM 783 N N . PRO A 1 100 ? 5.029 -2.357 -20.239 1.00 92.31 100 PRO A N 1
ATOM 784 C CA . PRO A 1 100 ? 4.875 -3.767 -20.572 1.00 92.31 100 PRO A CA 1
ATOM 785 C C . PRO A 1 100 ? 3.979 -3.954 -21.798 1.00 92.31 100 PRO A C 1
ATOM 787 O O . PRO A 1 100 ? 2.960 -3.281 -21.966 1.00 92.31 100 PRO A O 1
ATOM 790 N N . THR A 1 101 ? 4.309 -4.941 -22.626 1.00 95.12 101 THR A N 1
ATOM 791 C CA . THR A 1 101 ? 3.370 -5.477 -23.615 1.00 95.12 101 THR A CA 1
ATOM 792 C C . THR A 1 101 ? 2.177 -6.138 -22.916 1.00 95.12 101 THR A C 1
ATOM 794 O O . THR A 1 101 ? 2.255 -6.528 -21.752 1.00 95.12 101 THR A O 1
ATOM 797 N N . GLN A 1 102 ? 1.079 -6.382 -23.641 1.00 95.38 102 GLN A N 1
ATOM 798 C CA . GLN A 1 102 ? -0.077 -7.104 -23.084 1.00 95.38 102 GLN A CA 1
ATOM 799 C C . GLN A 1 102 ? 0.295 -8.479 -22.505 1.00 95.38 102 GLN A C 1
ATOM 801 O O . GLN A 1 102 ? -0.259 -8.895 -21.491 1.00 95.38 102 GLN A O 1
ATOM 806 N N . LYS A 1 103 ? 1.246 -9.183 -23.134 1.00 95.88 103 LYS A N 1
ATOM 807 C CA . LYS A 1 103 ? 1.718 -10.491 -22.666 1.00 95.88 103 LYS A CA 1
ATOM 808 C C . LYS A 1 103 ? 2.489 -10.377 -21.349 1.00 95.88 103 LYS A C 1
ATOM 810 O O . LYS A 1 103 ? 2.322 -11.222 -20.478 1.00 95.88 103 LYS A O 1
ATOM 815 N N . GLU A 1 104 ? 3.326 -9.354 -21.209 1.00 93.19 104 GLU A N 1
ATOM 816 C CA . GLU A 1 104 ? 4.087 -9.104 -19.980 1.00 93.19 104 GLU A CA 1
ATOM 817 C C . GLU A 1 104 ? 3.182 -8.610 -18.852 1.00 93.19 104 GLU A C 1
ATOM 819 O O . GLU A 1 104 ? 3.341 -9.052 -17.719 1.00 93.19 104 GLU A O 1
ATOM 824 N N . ALA A 1 105 ? 2.185 -7.775 -19.162 1.00 92.62 105 ALA A N 1
ATOM 825 C CA . ALA A 1 105 ? 1.181 -7.337 -18.198 1.00 92.62 105 ALA A CA 1
ATOM 826 C C . ALA A 1 105 ? 0.400 -8.529 -17.619 1.00 92.62 105 ALA A C 1
ATOM 828 O O . ALA A 1 105 ? 0.320 -8.669 -16.404 1.00 92.62 105 ALA A O 1
ATOM 829 N N . LEU A 1 106 ? -0.066 -9.444 -18.480 1.00 93.06 106 LEU A N 1
ATOM 830 C CA . LEU A 1 106 ? -0.719 -10.691 -18.059 1.00 93.06 106 LEU A CA 1
ATOM 831 C C . LEU A 1 106 ? 0.200 -11.623 -17.263 1.00 93.06 106 LEU A C 1
ATOM 833 O O . LEU A 1 106 ? -0.282 -12.402 -16.456 1.00 93.06 106 LEU A O 1
ATOM 837 N N . HIS A 1 107 ? 1.510 -11.600 -17.514 1.00 90.88 107 HIS A N 1
ATOM 838 C CA . HIS A 1 107 ? 2.463 -12.389 -16.733 1.00 90.88 107 HIS A CA 1
ATOM 839 C C . HIS A 1 107 ? 2.727 -11.783 -15.345 1.00 90.88 107 HIS A C 1
ATOM 841 O O . HIS A 1 107 ? 3.125 -12.492 -14.420 1.00 90.88 107 HIS A O 1
ATOM 847 N N . TYR A 1 108 ? 2.553 -10.469 -15.214 1.00 89.38 108 TYR A N 1
ATOM 848 C CA . TYR A 1 108 ? 2.755 -9.740 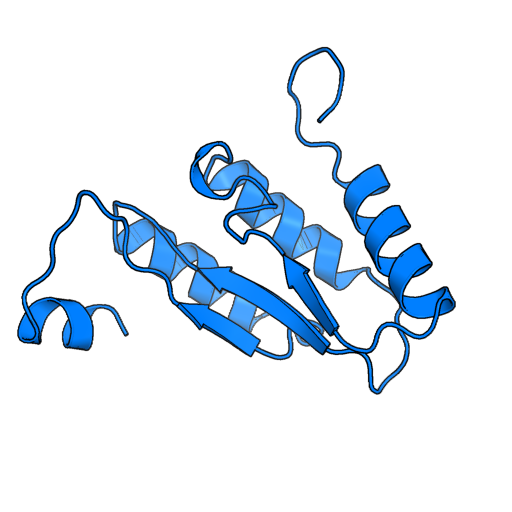-13.970 1.00 89.38 108 TYR A CA 1
ATOM 849 C C . TYR A 1 108 ? 1.565 -9.871 -13.002 1.00 89.38 108 TYR A C 1
ATOM 851 O O . TYR A 1 108 ? 1.795 -9.872 -11.792 1.00 89.38 108 TYR A O 1
ATOM 859 N N . THR A 1 109 ? 0.334 -9.985 -13.518 1.00 84.38 109 THR A N 1
ATOM 860 C CA . THR A 1 109 ? -0.925 -10.148 -12.755 1.00 84.38 109 THR A CA 1
ATOM 861 C C . THR A 1 109 ? -1.294 -11.601 -12.512 1.00 84.38 109 THR A C 1
ATOM 863 O O . THR A 1 109 ? -1.658 -11.925 -11.363 1.00 84.38 109 THR A O 1
#

Sequence (109 aa):
FHKNEELDIEATLEHIQHLNKLGIHSVLVCGSTGEQHSLSLNEKLELIDHLSLLKVDSDFELIFGVSSIRQVEAQQLAKKINKIPQISAILIGYSPYVLPTQKEALHYT

Radius of gyration: 14.35 Å; Cα contacts (8 Å, |Δi|>4): 116; chains: 1; bounding box: 32×29×38 Å

Nearest PDB structures (foldseek):
  5ud6-assembly1_B  TM=8.597E-01  e=2.146E-04  Cyanidioschyzon merolae strain 10D
  7kls-assembly3_D  TM=8.569E-01  e=5.697E-04  Campylobacter jejuni subsp. jejuni NCTC 11168 = ATCC 700819
  4m19-assembly1_B  TM=8.844E-01  e=1.115E-03  Campylobacter jejuni subsp. jejuni NCTC 11168 = ATCC 700819
  7kel-assembly1_B  TM=8.420E-01  e=2.053E-03  Campylobacter jejuni
  7kto-assembly1_C  TM=8.706E-01  e=3.345E-03  Campylobacter jejuni subsp. jejuni NCTC 11168 = ATCC 700819

Secondary structure (DSSP, 8-state):
--TTS---HHHHHHHHHHHHHTT--EEEETSTTTTTTTS-HHHHHHHHHHHTT----TT-EEEEEE--SSHHHHHHHHHHHTT-TTEEEEEE---TTT---HHHHHHH-

Mean predicted aligned error: 2.68 Å

Solvent-accessible surface area (backbone atoms only — not comparable to full-atom values): 6551 Å² total; per-residue (Å²): 96,47,98,85,69,47,82,42,58,66,64,50,53,53,48,53,45,51,42,42,76,73,69,48,52,62,51,70,43,44,33,78,93,57,41,41,85,79,52,52,72,65,57,51,54,52,46,56,59,55,53,60,71,64,80,72,62,95,78,48,39,33,28,39,43,41,56,42,88,47,65,74,56,34,52,50,51,52,64,53,49,78,73,33,86,64,53,72,46,72,45,82,46,79,39,86,85,67,70,65,52,76,69,53,48,63,71,74,107

Foldseek 3Di:
DPPVPDDDLVVVLVVLQVCLVVVNQEDEALDVVNVVVSDDLVNLLVSLVVLLVRDHDPRRAYEYEQEDPDLVSSVVSVVSNVVRPNHRYYDYDYDPVNPDDPVVVVVSD